Protein AF-A0A9E3T3H2-F1 (afdb_monomer)

Radius of gyration: 12.0 Å; Cα contacts (8 Å, |Δi|>4): 122; chains: 1; bounding box: 24×26×32 Å

Nearest PDB structures (foldseek):
  5v2q-assembly1_A  TM=5.187E-01  e=2.805E+00  Rattus norvegicus
  8e0e-assembly1_A  TM=5.419E-01  e=3.969E+00  Rattus norvegicus

Solvent-accessible surface area (backbone atoms only — not comparable to full-atom values): 4530 Å² total; per-residue (Å²): 90,41,37,33,38,89,67,51,81,38,38,40,38,47,78,45,68,76,85,81,44,52,29,33,29,41,37,36,57,98,55,81,47,78,48,78,49,48,51,66,56,50,72,68,43,58,44,89,83,65,46,56,56,40,73,52,88,82,66,76,91,72,56,70,68,59,49,53,56,49,53,54,64,71,80,103

Foldseek 3Di:
DKKDAPAADWIWDFDDDPVAWKTWGWIQHPHTDTDIDTPVVQQPDADPVRHGIDDDPPDDDDDNVVVVVVSVVVVD

pLDDT: mean 96.89, std 3.51, range [70.94, 98.69]

Mean predicted aligned error: 2.18 Å

Structure (mmCIF, N/CA/C/O backbone):
data_AF-A0A9E3T3H2-F1
#
_entry.id   AF-A0A9E3T3H2-F1
#
loop_
_atom_site.group_PDB
_atom_site.id
_atom_site.type_symbol
_atom_site.label_atom_id
_atom_site.label_alt_id
_atom_site.label_comp_id
_atom_site.label_asym_id
_atom_site.label_entity_id
_atom_site.label_seq_id
_atom_site.pdbx_PDB_ins_code
_atom_site.Cartn_x
_atom_site.Cartn_y
_atom_site.Cartn_z
_atom_site.occupancy
_atom_site.B_iso_or_equiv
_atom_site.auth_seq_id
_atom_site.auth_comp_id
_atom_site.auth_asym_id
_atom_site.auth_atom_id
_atom_site.pdbx_PDB_model_num
ATOM 1 N N . VAL A 1 1 ? 6.209 -1.163 1.956 1.00 96.00 1 VAL A N 1
ATOM 2 C CA . VAL A 1 1 ? 6.190 -0.678 0.544 1.00 96.00 1 VAL A CA 1
ATOM 3 C C . VAL A 1 1 ? 4.795 -0.152 0.250 1.00 96.00 1 VAL A C 1
ATOM 5 O O . VAL A 1 1 ? 3.865 -0.694 0.833 1.00 96.00 1 VAL A O 1
ATOM 8 N N . LYS A 1 2 ? 4.635 0.873 -0.595 1.00 98.44 2 LYS A N 1
ATOM 9 C CA . LYS A 1 2 ? 3.317 1.390 -0.991 1.00 98.44 2 LYS A CA 1
ATOM 10 C C . LYS A 1 2 ? 3.125 1.272 -2.504 1.00 98.44 2 LYS A C 1
ATOM 12 O O . LYS A 1 2 ? 4.019 1.648 -3.263 1.00 98.44 2 LYS A O 1
ATOM 17 N N . TYR A 1 3 ? 1.960 0.783 -2.912 1.00 98.50 3 TYR A N 1
ATOM 18 C CA . TYR A 1 3 ? 1.486 0.770 -4.294 1.00 98.50 3 TYR A CA 1
ATOM 19 C C . TYR A 1 3 ? 0.180 1.551 -4.409 1.00 98.50 3 TYR A C 1
ATOM 21 O O . TYR A 1 3 ? -0.577 1.613 -3.441 1.00 98.50 3 TYR A O 1
ATOM 29 N N . HIS A 1 4 ? -0.101 2.125 -5.573 1.00 98.06 4 HIS A N 1
ATOM 30 C CA . HIS A 1 4 ? -1.348 2.847 -5.824 1.00 98.06 4 HIS A CA 1
ATOM 31 C C . HIS A 1 4 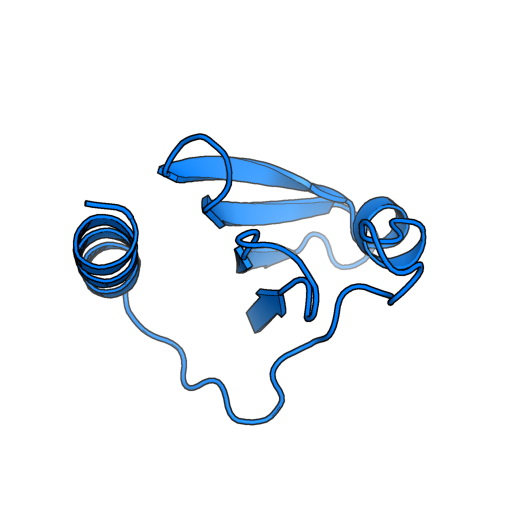? -1.728 2.820 -7.303 1.00 98.06 4 HIS A C 1
ATOM 33 O O . HIS A 1 4 ? -0.870 2.669 -8.172 1.00 98.06 4 HIS A O 1
ATOM 39 N N . THR A 1 5 ? -3.016 2.973 -7.587 1.00 97.75 5 THR A N 1
ATOM 40 C CA . THR A 1 5 ? -3.502 3.256 -8.943 1.00 97.75 5 THR A CA 1
ATOM 41 C C . THR A 1 5 ? -3.432 4.762 -9.214 1.00 97.75 5 THR A C 1
ATOM 43 O O . THR A 1 5 ? -4.005 5.518 -8.430 1.00 97.75 5 THR A O 1
ATOM 46 N N . PRO A 1 6 ? -2.811 5.232 -10.309 1.00 96.94 6 PRO A N 1
ATOM 47 C CA . PRO A 1 6 ? -2.774 6.664 -10.639 1.00 96.94 6 PRO A CA 1
ATOM 48 C C . PRO A 1 6 ? -4.133 7.245 -11.060 1.00 96.94 6 PRO A C 1
ATOM 50 O O . PRO A 1 6 ? -4.346 8.454 -11.015 1.00 96.94 6 PRO A O 1
ATOM 53 N N . ASP A 1 7 ? -5.041 6.386 -11.512 1.00 96.38 7 ASP A N 1
ATOM 54 C CA . ASP A 1 7 ? -6.336 6.715 -12.108 1.00 96.38 7 ASP A CA 1
ATOM 55 C C . ASP A 1 7 ? -7.528 6.159 -11.308 1.00 96.38 7 ASP A C 1
ATOM 57 O O . ASP A 1 7 ? -8.645 6.086 -11.825 1.00 96.38 7 ASP A O 1
ATOM 61 N N . SER A 1 8 ? -7.310 5.755 -10.052 1.00 94.25 8 SER A N 1
ATOM 62 C CA . SER A 1 8 ? -8.372 5.343 -9.127 1.00 94.25 8 SER A CA 1
ATOM 63 C C . SER A 1 8 ? -7.952 5.525 -7.661 1.00 94.25 8 SER A C 1
ATOM 65 O O . SER A 1 8 ? -6.781 5.761 -7.378 1.00 94.25 8 SER A O 1
ATOM 67 N N . ASP A 1 9 ? -8.882 5.371 -6.716 1.00 94.12 9 ASP A N 1
ATOM 68 C CA . ASP A 1 9 ? -8.632 5.589 -5.280 1.00 94.12 9 ASP A CA 1
ATOM 69 C C . ASP A 1 9 ? -8.185 4.320 -4.526 1.00 94.12 9 ASP A C 1
ATOM 71 O O . ASP A 1 9 ? -8.537 4.124 -3.354 1.00 94.12 9 ASP A O 1
ATOM 75 N N . TRP A 1 10 ? -7.447 3.429 -5.195 1.00 97.62 10 TRP A N 1
ATOM 76 C CA . TRP A 1 10 ? -6.912 2.207 -4.596 1.00 97.62 10 TRP A CA 1
ATOM 77 C C . TRP A 1 10 ? -5.451 2.366 -4.186 1.00 97.62 10 TRP A C 1
ATOM 79 O O . TRP A 1 10 ? -4.613 2.857 -4.946 1.00 97.62 10 TRP A O 1
ATOM 89 N N . THR A 1 11 ? -5.130 1.927 -2.970 1.00 98.25 11 THR A N 1
ATOM 90 C CA . THR A 1 11 ? -3.771 1.946 -2.417 1.00 98.25 11 THR A CA 1
ATOM 91 C C . THR A 1 11 ? -3.508 0.691 -1.588 1.00 98.25 11 THR A C 1
ATOM 93 O O . THR A 1 11 ? -4.354 0.259 -0.808 1.00 98.25 11 THR A O 1
ATOM 96 N N . TRP A 1 12 ? -2.306 0.131 -1.714 1.00 98.62 12 TRP A N 1
ATOM 97 C CA . TRP A 1 12 ? -1.839 -1.032 -0.960 1.00 98.62 12 TRP A CA 1
ATOM 98 C C . TRP A 1 12 ? -0.585 -0.672 -0.171 1.00 98.62 12 TRP A C 1
ATOM 100 O O . TRP A 1 12 ? 0.357 -0.087 -0.709 1.00 98.62 12 TRP A O 1
ATOM 110 N N . TYR A 1 13 ? -0.543 -1.073 1.094 1.00 98.56 13 TYR A N 1
ATOM 111 C CA . TYR A 1 13 ? 0.591 -0.895 1.9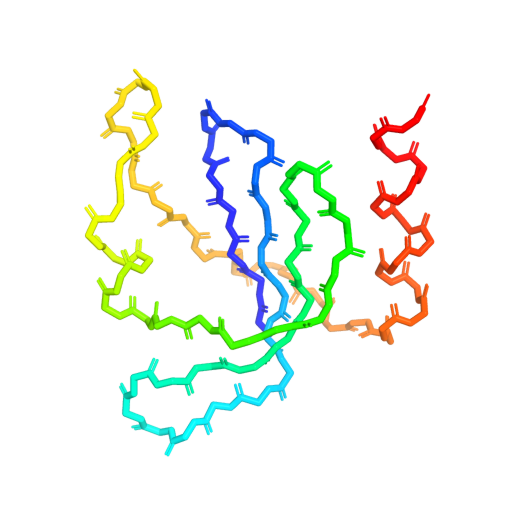94 1.00 98.56 13 TYR A CA 1
ATOM 112 C C . TYR A 1 13 ? 1.082 -2.259 2.465 1.00 98.56 13 TYR A C 1
ATOM 114 O O . TYR A 1 13 ? 0.473 -2.881 3.330 1.00 98.56 13 TYR A O 1
ATOM 122 N N . VAL A 1 14 ? 2.199 -2.716 1.907 1.00 98.38 14 VAL A N 1
ATOM 123 C CA . VAL A 1 14 ? 2.790 -4.028 2.200 1.00 98.38 14 VAL A CA 1
ATOM 124 C C . VAL A 1 14 ? 3.514 -4.013 3.541 1.00 98.38 14 VAL A C 1
ATOM 126 O O . VAL A 1 14 ? 4.419 -3.185 3.731 1.00 98.38 14 VAL A O 1
ATOM 129 N N . THR A 1 15 ? 3.175 -4.969 4.408 1.00 97.88 15 THR A N 1
ATOM 130 C CA . THR A 1 15 ? 3.878 -5.262 5.668 1.00 97.88 15 THR A CA 1
ATOM 131 C C . THR A 1 15 ? 4.703 -6.543 5.597 1.00 97.88 15 THR A C 1
ATOM 133 O O . THR A 1 15 ? 5.770 -6.594 6.202 1.00 97.88 15 THR A O 1
ATOM 136 N N . GLU A 1 16 ? 4.254 -7.548 4.841 1.00 98.25 16 GLU A N 1
ATOM 137 C CA . GLU A 1 16 ? 4.947 -8.833 4.674 1.00 98.25 16 GLU A CA 1
ATOM 138 C C . GLU A 1 16 ? 4.957 -9.256 3.202 1.00 98.25 16 GLU A C 1
ATOM 140 O O . GLU A 1 16 ? 4.035 -8.943 2.447 1.00 98.25 16 GLU A O 1
ATOM 145 N N . PHE A 1 17 ? 6.002 -9.978 2.802 1.00 98.19 17 PHE A N 1
ATOM 146 C CA . PHE A 1 17 ? 6.143 -10.568 1.474 1.00 98.19 17 PHE A CA 1
ATOM 147 C C . PHE A 1 17 ? 6.783 -11.948 1.613 1.00 98.19 17 PHE A C 1
ATOM 149 O O . PHE A 1 17 ? 7.781 -12.093 2.321 1.00 98.19 17 PHE A O 1
ATOM 156 N N . ASP A 1 18 ? 6.223 -12.946 0.934 1.00 98.00 18 ASP A N 1
ATOM 157 C CA . ASP A 1 18 ? 6.734 -14.322 0.939 1.00 98.00 18 ASP A CA 1
ATOM 158 C C . ASP A 1 18 ? 8.050 -14.492 0.152 1.00 98.00 18 ASP A C 1
ATOM 160 O O . ASP A 1 18 ? 8.697 -15.536 0.243 1.00 98.00 18 ASP A O 1
ATOM 164 N N . GLY A 1 19 ? 8.466 -13.467 -0.599 1.00 97.69 19 GLY A N 1
ATOM 165 C CA . GLY A 1 19 ? 9.648 -13.501 -1.460 1.00 97.69 19 GLY A CA 1
ATOM 166 C C . GLY A 1 19 ? 9.367 -13.979 -2.886 1.00 97.69 19 GLY A C 1
ATOM 167 O O . GLY A 1 19 ? 10.310 -14.086 -3.669 1.00 97.69 19 GLY A O 1
ATOM 168 N N . ASN A 1 20 ? 8.109 -14.263 -3.225 1.00 98.00 20 ASN A N 1
ATOM 169 C CA . ASN A 1 20 ? 7.688 -14.776 -4.520 1.00 98.00 20 ASN A CA 1
ATOM 170 C C . ASN A 1 20 ? 6.495 -14.001 -5.098 1.00 98.00 20 AS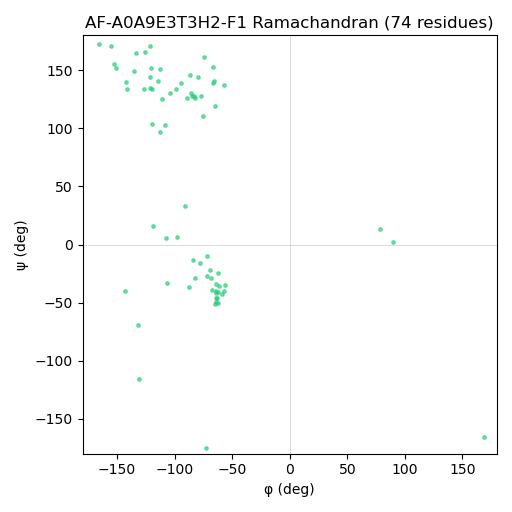N A C 1
ATOM 172 O O . ASN A 1 20 ? 6.674 -13.280 -6.075 1.00 98.00 20 ASN A O 1
ATOM 176 N N . ASP A 1 21 ? 5.304 -14.123 -4.509 1.00 98.12 21 ASP A N 1
ATOM 177 C CA . ASP A 1 21 ? 4.081 -13.539 -5.078 1.00 98.12 21 ASP A CA 1
ATOM 178 C C . ASP A 1 21 ? 3.118 -12.990 -4.023 1.00 98.12 21 ASP A C 1
ATOM 180 O O . ASP A 1 21 ? 2.564 -11.907 -4.208 1.00 98.12 21 ASP A O 1
ATOM 184 N N . TYR A 1 22 ? 2.933 -13.676 -2.894 1.00 98.50 22 TYR A N 1
ATOM 185 C CA . TYR A 1 22 ? 1.954 -13.246 -1.900 1.00 98.50 22 TYR A CA 1
ATOM 186 C C . TYR A 1 22 ? 2.512 -12.176 -0.966 1.00 98.50 22 TYR A C 1
ATOM 188 O O . TYR A 1 22 ? 3.535 -12.342 -0.297 1.00 98.50 22 TYR A O 1
ATOM 196 N N . MET A 1 23 ? 1.765 -11.084 -0.867 1.00 98.69 23 MET A N 1
ATOM 197 C CA . MET A 1 23 ? 1.974 -10.004 0.083 1.00 98.69 23 MET A CA 1
ATOM 198 C C . MET A 1 23 ? 0.831 -9.966 1.092 1.00 98.69 23 MET A C 1
ATOM 200 O O . MET A 1 23 ? -0.304 -10.325 0.782 1.00 98.69 23 MET A O 1
ATOM 204 N N . PHE A 1 24 ? 1.132 -9.497 2.298 1.00 98.62 24 PHE A N 1
ATOM 205 C CA . PHE A 1 24 ? 0.133 -9.142 3.301 1.00 98.62 24 PHE A CA 1
ATOM 206 C C . PHE A 1 24 ? 0.301 -7.678 3.684 1.00 98.62 24 PHE A C 1
ATOM 208 O O . PHE A 1 24 ? 1.422 -7.153 3.743 1.00 98.62 24 PHE A O 1
ATOM 215 N N . GLY A 1 25 ? -0.814 -7.009 3.948 1.00 98.56 25 GLY A N 1
ATOM 216 C CA . GLY A 1 25 ? -0.783 -5.625 4.377 1.00 98.56 25 GLY A CA 1
ATOM 217 C C . GLY A 1 25 ? -2.145 -4.959 4.372 1.00 98.56 25 GLY A C 1
ATOM 218 O O . GLY A 1 25 ? -3.182 -5.616 4.301 1.00 98.56 25 GLY A O 1
ATOM 219 N N . LEU A 1 26 ? -2.127 -3.631 4.465 1.00 98.69 26 LEU A N 1
ATOM 220 C CA . LEU A 1 26 ? -3.338 -2.822 4.436 1.00 98.69 26 LEU A CA 1
ATOM 221 C C . LEU A 1 26 ? -3.742 -2.519 2.998 1.00 98.69 26 LEU A C 1
ATOM 223 O O . LEU A 1 26 ? -2.933 -2.015 2.218 1.00 98.69 26 LEU A O 1
ATOM 227 N N . VAL A 1 27 ? -5.009 -2.762 2.683 1.00 98.31 27 VAL A N 1
ATOM 228 C CA . VAL A 1 27 ? -5.641 -2.408 1.414 1.00 98.31 27 VAL A CA 1
ATOM 229 C C . VAL A 1 27 ? -6.650 -1.299 1.679 1.00 98.31 27 VAL A C 1
ATOM 231 O O . VAL A 1 27 ? -7.515 -1.422 2.543 1.00 98.31 27 VAL A O 1
ATOM 234 N N . SER A 1 28 ? -6.504 -0.195 0.955 1.00 97.94 28 SER A N 1
ATOM 235 C CA . SER A 1 28 ? -7.418 0.940 0.973 1.00 97.94 28 SER A CA 1
ATOM 236 C C . SER A 1 28 ? -8.097 1.021 -0.389 1.00 97.94 28 SER A C 1
ATOM 238 O O . SER A 1 28 ? -7.524 1.534 -1.348 1.00 97.94 28 SER A O 1
ATOM 240 N N . GLY A 1 29 ? -9.299 0.459 -0.484 1.00 95.19 29 GLY A N 1
ATOM 241 C CA . GLY A 1 29 ? -10.103 0.384 -1.705 1.00 95.19 29 GLY A CA 1
ATOM 242 C C . GLY A 1 29 ? -11.526 0.849 -1.423 1.00 95.19 29 GLY A C 1
ATOM 243 O O . GLY A 1 29 ? -11.740 2.010 -1.066 1.00 95.19 29 GLY A O 1
ATOM 244 N N . TYR A 1 30 ? -12.498 -0.056 -1.551 1.00 93.75 30 TYR A N 1
ATOM 245 C CA . TYR A 1 30 ? -13.867 0.188 -1.075 1.00 93.75 30 TYR A CA 1
ATOM 246 C C . TYR A 1 30 ? -13.942 0.281 0.451 1.00 93.75 30 TYR A C 1
ATOM 248 O O . TYR A 1 30 ? -14.639 1.136 0.990 1.00 93.75 30 TYR A O 1
ATOM 256 N N . GLU A 1 31 ? -13.179 -0.568 1.132 1.00 95.81 31 GLU A N 1
ATOM 257 C CA . GLU A 1 31 ? -12.982 -0.539 2.576 1.00 95.81 31 GLU A CA 1
ATOM 258 C C . GLU A 1 31 ? -11.489 -0.383 2.893 1.00 95.81 31 GLU A C 1
ATOM 260 O O . GLU A 1 31 ? -10.633 -0.428 2.004 1.00 95.81 31 GLU A O 1
ATOM 265 N N . ILE A 1 32 ? -11.187 -0.149 4.171 1.00 97.62 32 ILE A N 1
ATOM 266 C CA . ILE A 1 32 ? -9.820 -0.115 4.694 1.00 97.62 32 ILE A CA 1
ATOM 267 C C . ILE A 1 32 ? -9.636 -1.378 5.529 1.00 97.62 32 ILE A C 1
ATOM 269 O O . ILE A 1 32 ? -10.111 -1.443 6.667 1.00 97.62 32 ILE A O 1
ATOM 273 N N . GLU A 1 33 ? -8.940 -2.364 4.978 1.00 97.81 33 GLU A N 1
ATOM 274 C CA . GLU A 1 33 ? -8.819 -3.702 5.561 1.00 97.81 33 GLU A CA 1
ATOM 275 C C . GLU A 1 33 ? -7.377 -4.217 5.557 1.00 97.81 33 GLU A C 1
ATOM 277 O O . GLU A 1 33 ? -6.498 -3.659 4.904 1.00 97.81 33 GLU A O 1
ATOM 282 N N . LEU A 1 34 ? -7.122 -5.272 6.333 1.00 98.44 34 LEU A N 1
ATOM 283 C CA . LEU A 1 34 ? -5.872 -6.028 6.285 1.00 98.44 34 LEU A CA 1
ATOM 284 C C . LEU A 1 34 ? -6.133 -7.341 5.557 1.00 98.44 34 LEU A C 1
ATOM 286 O O . LEU A 1 34 ? -7.063 -8.063 5.917 1.00 98.44 34 LEU A O 1
ATOM 290 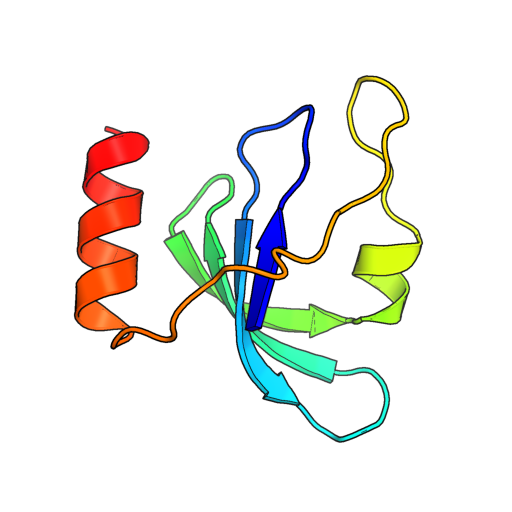N N . GLY A 1 35 ? -5.301 -7.670 4.577 1.00 98.12 35 GLY A N 1
ATOM 291 C CA . GLY A 1 35 ? -5.515 -8.852 3.758 1.00 98.12 35 GLY A CA 1
ATOM 292 C C . GLY A 1 35 ? -4.301 -9.251 2.938 1.00 98.12 35 GLY A C 1
ATOM 293 O O . GLY A 1 35 ? -3.287 -8.549 2.890 1.00 98.12 35 GLY A O 1
ATOM 294 N N . TYR A 1 36 ? -4.431 -10.411 2.303 1.00 98.38 36 TYR A N 1
ATOM 295 C CA . TYR A 1 36 ? -3.465 -10.909 1.336 1.00 98.38 36 TYR A CA 1
ATOM 296 C C . TYR A 1 36 ? -3.778 -10.379 -0.062 1.00 98.38 36 TYR A C 1
ATOM 298 O O . TYR A 1 36 ? -4.943 -10.235 -0.428 1.00 98.38 36 TYR A O 1
ATOM 306 N N . PHE A 1 37 ? -2.736 -10.127 -0.845 1.00 98.12 37 PHE A N 1
ATOM 307 C CA . PHE A 1 37 ? -2.829 -9.753 -2.255 1.00 98.12 37 PHE A CA 1
ATOM 308 C C . PHE A 1 37 ? -1.578 -10.227 -3.007 1.00 98.12 37 PHE A C 1
ATOM 310 O O . PHE A 1 37 ? -0.509 -10.367 -2.410 1.00 98.12 37 PHE A O 1
ATOM 317 N N . SER A 1 38 ? -1.712 -10.508 -4.304 1.00 98.12 38 SER A N 1
ATOM 318 C CA . SER A 1 38 ? -0.629 -11.036 -5.144 1.00 98.12 38 SER A CA 1
ATOM 319 C C . SER A 1 38 ? 0.115 -9.920 -5.885 1.00 98.12 38 SER A C 1
ATOM 321 O O . SER A 1 38 ? -0.497 -8.985 -6.402 1.00 98.12 38 SER A O 1
ATOM 323 N N . LEU A 1 39 ? 1.445 -10.014 -5.958 1.00 98.25 39 LEU A N 1
ATOM 324 C CA . LEU A 1 39 ? 2.279 -9.098 -6.735 1.00 98.25 39 LEU A CA 1
ATOM 325 C C . LEU A 1 39 ? 1.969 -9.211 -8.227 1.00 98.25 39 LEU A C 1
ATOM 327 O O . LEU A 1 39 ? 1.772 -8.189 -8.882 1.00 98.25 39 LEU A O 1
ATOM 331 N N . SER A 1 40 ? 1.877 -10.434 -8.749 1.00 98.25 40 SER A N 1
ATOM 332 C CA . SER A 1 40 ? 1.559 -10.668 -10.158 1.00 98.25 40 SER A CA 1
ATOM 333 C C . SER A 1 40 ? 0.156 -10.177 -10.528 1.00 98.25 40 SER A C 1
ATOM 335 O O . SER A 1 40 ? -0.033 -9.628 -11.618 1.00 98.25 40 SER A O 1
ATOM 337 N N . GLU A 1 41 ? -0.817 -10.268 -9.614 1.00 97.88 41 GLU A N 1
ATOM 338 C CA . GLU A 1 41 ? -2.122 -9.626 -9.803 1.00 97.88 41 GLU A CA 1
ATOM 339 C C . GLU A 1 41 ? -1.980 -8.104 -9.903 1.00 97.88 41 GLU A C 1
ATOM 341 O O . GLU A 1 41 ? -2.457 -7.530 -10.887 1.00 97.88 41 GLU A O 1
ATOM 346 N N . LEU A 1 42 ? -1.275 -7.451 -8.965 1.00 97.81 42 LEU A N 1
ATOM 347 C CA . LEU A 1 42 ? -1.056 -5.997 -9.015 1.00 97.81 42 LEU A CA 1
ATOM 348 C C . LEU A 1 42 ? -0.374 -5.555 -10.324 1.00 97.81 42 LEU A C 1
ATOM 350 O O . LEU A 1 42 ? -0.758 -4.541 -10.904 1.00 97.81 42 LEU A O 1
ATOM 354 N N . GLU A 1 43 ? 0.597 -6.320 -10.829 1.00 97.75 43 GLU A N 1
ATOM 355 C CA . GLU A 1 43 ? 1.288 -6.032 -12.097 1.00 97.75 43 GLU A CA 1
ATOM 356 C C . GLU A 1 43 ? 0.380 -6.189 -13.332 1.00 97.75 43 GLU A C 1
ATOM 358 O O . GLU A 1 43 ? 0.565 -5.504 -14.350 1.00 97.75 43 GLU A O 1
ATOM 363 N N . SER A 1 44 ? -0.620 -7.070 -13.257 1.00 98.12 44 SER A N 1
ATOM 364 C CA . SER A 1 44 ? -1.572 -7.331 -14.345 1.00 98.12 44 SER A CA 1
ATOM 365 C C . SER A 1 44 ? -2.721 -6.319 -14.410 1.00 98.12 44 SER A C 1
ATOM 367 O O . SER A 1 44 ? -3.234 -6.040 -15.497 1.00 98.12 44 SER A O 1
ATOM 369 N N . VAL A 1 45 ? -3.105 -5.738 -13.269 1.00 97.00 45 VAL A N 1
ATOM 370 C CA . VAL A 1 45 ? -4.251 -4.827 -13.161 1.00 97.00 45 VAL A CA 1
ATOM 371 C C . VAL A 1 45 ? -4.006 -3.540 -13.948 1.00 97.00 45 VAL A C 1
ATOM 373 O O . VAL A 1 45 ? -2.904 -2.984 -13.986 1.00 97.00 45 VAL A O 1
ATOM 376 N N . ARG A 1 46 ? -5.066 -3.058 -14.596 1.00 97.25 46 ARG A N 1
ATOM 377 C CA . ARG A 1 46 ? -5.119 -1.750 -15.248 1.00 97.25 46 ARG A CA 1
ATOM 378 C C . ARG A 1 46 ? -6.327 -0.988 -14.727 1.00 97.25 46 ARG A C 1
ATOM 380 O O . ARG A 1 46 ? -7.410 -1.563 -14.627 1.00 97.25 46 ARG A O 1
ATOM 387 N N . GLY A 1 47 ? -6.122 0.279 -14.383 1.00 93.94 47 GLY A N 1
ATOM 388 C CA . GLY A 1 47 ? -7.188 1.161 -13.923 1.00 93.94 47 GLY A CA 1
ATOM 389 C C . GLY A 1 47 ? -8.133 1.591 -15.046 1.00 93.94 47 GLY A C 1
ATOM 390 O O . GLY A 1 47 ? -8.033 1.136 -16.190 1.00 93.94 47 GLY A O 1
ATOM 391 N N . GLY A 1 48 ? -9.077 2.477 -14.721 1.00 94.94 48 GLY A N 1
ATOM 392 C CA . GLY A 1 48 ? -10.133 2.903 -15.646 1.00 94.94 48 GLY A CA 1
ATOM 393 C C . GLY A 1 48 ? -9.624 3.606 -16.910 1.00 94.94 48 GLY A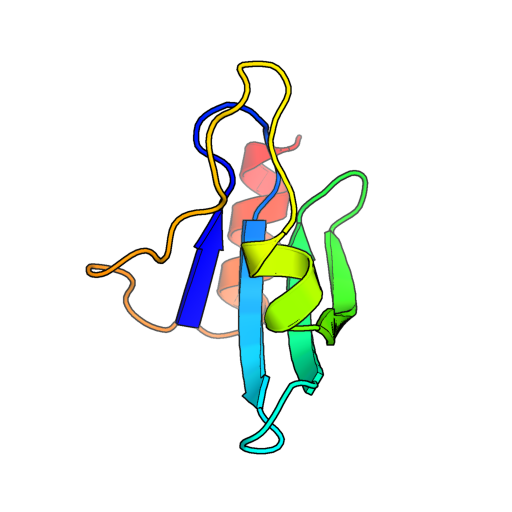 C 1
ATOM 394 O O . GLY A 1 48 ? -10.295 3.566 -17.941 1.00 94.94 48 GLY A O 1
ATOM 395 N N . LEU A 1 49 ? -8.435 4.212 -16.856 1.00 97.31 49 LEU A N 1
ATOM 396 C CA . LEU A 1 49 ? -7.760 4.844 -17.994 1.00 97.31 49 LEU A CA 1
ATOM 397 C C . LEU A 1 49 ? -6.707 3.931 -18.640 1.00 97.31 49 LEU A C 1
ATOM 399 O O . LEU A 1 49 ? -5.983 4.360 -19.537 1.00 97.31 49 LEU A O 1
ATOM 403 N N . GLY A 1 50 ? -6.610 2.673 -18.205 1.00 97.44 50 GLY A N 1
ATOM 404 C CA . GLY A 1 50 ? -5.624 1.718 -18.698 1.00 97.44 50 GLY A CA 1
ATOM 405 C C . GLY A 1 50 ? -4.224 1.905 -18.107 1.00 97.44 50 GLY A C 1
ATOM 406 O O . GLY A 1 50 ? -3.274 1.331 -18.643 1.00 97.44 50 GLY A O 1
ATOM 407 N N . LEU A 1 51 ? -4.069 2.691 -17.034 1.00 98.06 51 LEU A N 1
ATOM 408 C CA . LEU A 1 51 ? -2.777 2.887 -16.371 1.00 98.06 51 LEU A CA 1
ATOM 409 C C . LEU A 1 51 ? -2.445 1.703 -15.443 1.00 98.06 51 LEU A C 1
ATOM 411 O O . LEU A 1 51 ? -3.357 1.110 -14.857 1.00 98.06 51 LEU A O 1
ATOM 415 N N . PRO A 1 52 ? -1.164 1.303 -15.330 1.00 98.31 52 PRO A N 1
ATOM 416 C CA . PRO A 1 52 ? -0.746 0.268 -14.392 1.00 98.31 52 PRO A CA 1
ATOM 417 C C . PRO A 1 52 ? -0.729 0.791 -12.951 1.00 98.31 52 PRO A C 1
ATOM 419 O O . PRO A 1 52 ? -0.657 1.994 -12.709 1.00 98.31 52 PRO A O 1
ATOM 422 N N . ILE A 1 53 ? -0.737 -0.132 -11.991 1.00 98.56 53 ILE A N 1
ATOM 423 C CA . ILE A 1 53 ? -0.433 0.179 -10.591 1.00 98.56 53 ILE A CA 1
ATOM 424 C C . ILE A 1 53 ? 1.041 0.586 -10.468 1.00 98.56 53 ILE A C 1
ATOM 426 O O . ILE A 1 53 ? 1.925 -0.036 -11.060 1.00 98.56 53 ILE A O 1
ATOM 430 N N . GLU A 1 54 ? 1.314 1.613 -9.666 1.00 98.12 54 GLU A N 1
ATOM 431 C CA . GLU A 1 54 ? 2.649 2.174 -9.475 1.00 98.12 54 GLU A CA 1
ATOM 432 C C . GLU A 1 54 ? 3.161 1.981 -8.047 1.00 98.12 54 GLU A C 1
ATOM 434 O O . GLU A 1 54 ? 2.435 2.161 -7.063 1.00 98.12 54 GLU A O 1
ATOM 439 N N . ARG A 1 55 ? 4.459 1.672 -7.928 1.00 97.94 55 ARG A N 1
ATOM 440 C CA . ARG A 1 55 ? 5.177 1.679 -6.649 1.00 97.94 55 ARG A CA 1
ATOM 441 C C . ARG A 1 55 ? 5.621 3.094 -6.306 1.00 97.94 55 ARG A C 1
ATOM 443 O O . ARG A 1 55 ? 6.368 3.709 -7.062 1.00 97.94 55 ARG A O 1
ATOM 450 N N . ASP A 1 56 ? 5.261 3.557 -5.118 1.00 98.06 56 ASP A N 1
ATOM 451 C CA . ASP A 1 56 ? 5.723 4.842 -4.599 1.00 98.06 56 ASP A CA 1
ATOM 452 C C . ASP A 1 56 ? 7.188 4.724 -4.133 1.00 98.06 56 ASP A C 1
ATOM 454 O O . ASP A 1 56 ? 7.496 4.032 -3.158 1.00 98.06 56 ASP A O 1
ATOM 458 N N . LEU A 1 57 ? 8.106 5.366 -4.865 1.00 97.00 57 LEU A N 1
ATOM 459 C CA . LEU A 1 57 ? 9.54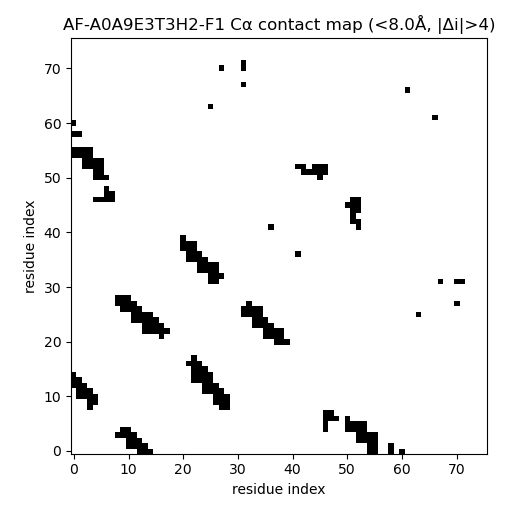9 5.335 -4.588 1.00 97.00 57 LEU A CA 1
ATOM 460 C C . LEU A 1 57 ? 9.973 6.257 -3.438 1.00 97.00 57 LEU A C 1
ATOM 462 O O . LEU A 1 57 ? 11.080 6.101 -2.926 1.00 97.00 57 LEU A O 1
ATOM 466 N N . TYR A 1 58 ? 9.118 7.199 -3.044 1.00 96.75 58 TYR A N 1
ATOM 467 C CA . TYR A 1 58 ? 9.397 8.183 -1.994 1.00 96.75 58 TYR A CA 1
ATOM 468 C C . TYR A 1 58 ? 8.613 7.896 -0.712 1.00 96.75 58 TYR A C 1
ATOM 470 O O . TYR A 1 58 ? 8.658 8.676 0.238 1.00 96.75 58 TYR A O 1
ATOM 478 N N . TYR A 1 59 ? 7.898 6.772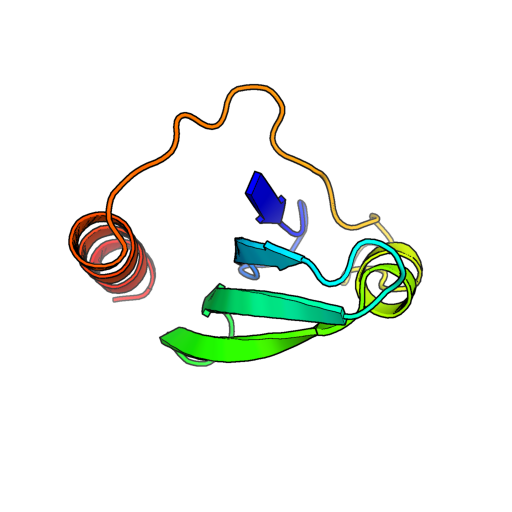 -0.673 1.00 96.94 59 TYR A N 1
ATOM 479 C CA . TYR A 1 59 ? 7.148 6.357 0.495 1.00 96.94 59 TYR A CA 1
ATOM 480 C C . TYR A 1 59 ? 8.071 6.043 1.678 1.00 96.94 59 TYR A C 1
ATOM 482 O O . TYR A 1 59 ? 8.865 5.100 1.643 1.00 96.94 59 TYR A O 1
ATOM 490 N N . GLU A 1 60 ? 7.885 6.786 2.765 1.00 97.31 60 GLU A N 1
ATOM 491 C CA . GLU A 1 60 ? 8.476 6.482 4.063 1.00 97.31 60 GLU A CA 1
ATOM 492 C C . GLU A 1 60 ? 7.538 5.571 4.874 1.00 97.31 60 GLU A C 1
ATOM 494 O O . GLU A 1 60 ? 6.365 5.917 5.069 1.00 97.31 60 GLU A O 1
ATOM 499 N N . PRO A 1 61 ? 8.022 4.413 5.366 1.00 95.75 61 PRO A N 1
ATOM 500 C CA . PRO A 1 61 ? 7.216 3.516 6.183 1.00 95.75 61 PRO A CA 1
ATOM 501 C C . PRO A 1 61 ? 6.651 4.192 7.436 1.00 95.75 61 PRO A C 1
ATOM 503 O O . PRO A 1 61 ? 7.348 4.910 8.149 1.00 95.75 61 PRO A O 1
ATOM 506 N N . LYS A 1 62 ? 5.382 3.900 7.723 1.00 96.69 62 LYS A N 1
ATOM 507 C CA . LYS A 1 62 ? 4.647 4.350 8.912 1.00 96.69 62 LYS A CA 1
ATOM 508 C C . LYS A 1 62 ? 4.053 3.152 9.641 1.00 96.69 62 LYS A C 1
ATOM 510 O O . LYS A 1 62 ? 3.967 2.056 9.085 1.00 96.69 62 LYS A O 1
ATOM 515 N N . THR A 1 63 ? 3.607 3.357 10.875 1.00 98.00 63 THR A N 1
ATOM 516 C CA . THR A 1 63 ? 2.853 2.324 11.593 1.00 98.00 63 THR A CA 1
ATOM 517 C C . THR A 1 63 ? 1.501 2.074 10.920 1.00 98.00 63 THR A C 1
ATOM 519 O O . THR A 1 63 ? 0.905 2.975 10.325 1.00 98.00 63 THR A O 1
ATOM 522 N N . LEU A 1 64 ? 0.964 0.857 11.062 1.00 97.31 64 LEU A N 1
ATOM 523 C CA . LEU A 1 64 ? -0.379 0.535 10.563 1.00 97.31 64 LEU A CA 1
ATOM 524 C C . LEU A 1 64 ? -1.453 1.468 11.139 1.00 97.31 64 LEU A C 1
ATOM 526 O O . LEU A 1 64 ? -2.385 1.831 10.430 1.00 97.31 64 LEU A O 1
ATOM 530 N N . GLN A 1 65 ? -1.302 1.898 12.396 1.00 97.75 65 GLN A N 1
ATOM 531 C CA . GLN A 1 65 ? -2.226 2.839 13.029 1.00 97.75 65 GLN A CA 1
ATOM 532 C C . GLN A 1 65 ? -2.231 4.199 12.318 1.00 97.75 65 GLN A C 1
ATOM 534 O O . GLN A 1 65 ? -3.301 4.737 12.036 1.00 97.75 65 GLN A O 1
ATOM 539 N N . GLU A 1 66 ? -1.053 4.749 12.010 1.00 98.31 66 GLU A N 1
ATOM 540 C CA . GLU A 1 66 ? -0.930 6.022 11.292 1.00 98.31 66 GLU A CA 1
ATOM 541 C C . GLU A 1 66 ? -1.503 5.929 9.876 1.00 98.31 66 GLU A C 1
ATOM 543 O O . GLU A 1 66 ? -2.216 6.834 9.447 1.00 98.31 66 GLU A O 1
ATOM 548 N N . ILE A 1 67 ? -1.234 4.825 9.171 1.00 98.12 67 ILE A N 1
ATOM 549 C CA . ILE A 1 67 ? -1.760 4.583 7.821 1.00 98.12 67 ILE A CA 1
ATOM 550 C C . ILE A 1 67 ? -3.289 4.476 7.858 1.00 98.12 67 ILE A C 1
ATOM 552 O O . ILE A 1 67 ? -3.964 5.175 7.110 1.00 98.12 67 ILE A O 1
ATOM 556 N N . GLN A 1 68 ? -3.857 3.672 8.764 1.00 97.19 68 GLN A N 1
ATOM 557 C CA . GLN A 1 68 ? -5.312 3.547 8.914 1.00 97.19 68 GLN A CA 1
ATOM 558 C C . GLN A 1 68 ? -5.981 4.885 9.237 1.00 97.19 68 GLN A C 1
ATOM 560 O O . GLN A 1 68 ? -7.040 5.192 8.693 1.00 97.19 68 GLN A O 1
ATOM 565 N N . ALA A 1 69 ? -5.389 5.682 10.131 1.00 97.81 69 ALA A N 1
ATOM 566 C CA . ALA A 1 69 ? -5.911 7.003 10.469 1.00 97.81 69 ALA A CA 1
ATOM 567 C C . ALA A 1 69 ? -5.869 7.959 9.267 1.00 97.81 69 ALA A C 1
ATOM 569 O O . ALA A 1 69 ? -6.820 8.709 9.047 1.00 97.81 69 ALA A O 1
ATOM 570 N N . TYR A 1 70 ? -4.791 7.912 8.482 1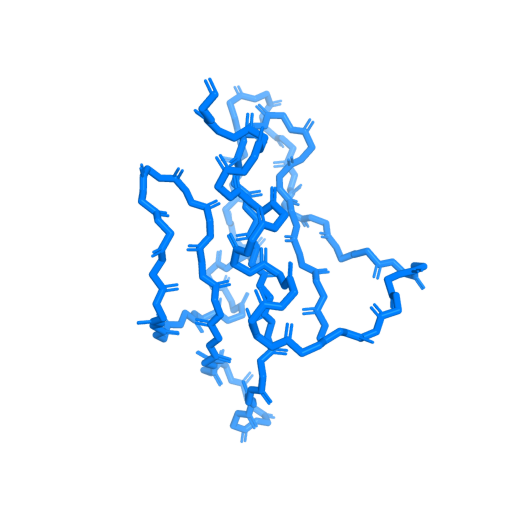.00 97.12 70 TYR A N 1
ATOM 571 C CA . TYR A 1 70 ? -4.629 8.704 7.266 1.00 97.12 70 TYR A CA 1
ATOM 572 C C . TYR A 1 70 ? -5.654 8.328 6.187 1.00 97.12 70 TYR A C 1
ATOM 574 O O . TYR A 1 70 ? -6.377 9.202 5.715 1.00 97.12 70 TYR A O 1
ATOM 582 N N . GLU A 1 71 ? -5.786 7.043 5.858 1.00 97.31 71 GLU A N 1
ATOM 583 C CA . GLU A 1 71 ? -6.723 6.559 4.833 1.00 97.31 71 GLU A CA 1
ATOM 584 C C . GLU A 1 71 ? -8.183 6.861 5.202 1.00 97.31 71 GLU A C 1
ATOM 586 O O . GLU A 1 71 ? -8.952 7.342 4.369 1.00 97.31 71 GLU A O 1
ATOM 591 N N . ARG A 1 72 ? -8.561 6.685 6.479 1.00 96.12 72 ARG A N 1
ATOM 592 C CA . ARG A 1 72 ? -9.907 7.040 6.970 1.00 96.12 72 ARG A CA 1
ATOM 593 C C . ARG A 1 72 ? -10.211 8.526 6.818 1.00 96.12 72 ARG A C 1
ATOM 595 O O . ARG A 1 72 ? -11.353 8.879 6.559 1.00 96.12 72 ARG A O 1
ATOM 602 N N . LYS A 1 73 ? -9.206 9.385 7.001 1.00 95.88 73 LYS A N 1
ATOM 603 C CA . LYS A 1 73 ? -9.350 10.838 6.856 1.00 95.88 73 LYS A CA 1
ATOM 604 C C . LYS A 1 73 ? -9.505 11.269 5.394 1.00 95.88 73 LYS A C 1
ATOM 606 O O . LYS A 1 73 ? -10.049 12.335 5.155 1.00 95.88 73 LYS A O 1
ATOM 611 N N . ILE A 1 74 ? -8.972 10.504 4.443 1.00 91.44 74 ILE A N 1
ATOM 612 C CA . ILE A 1 74 ? -9.039 10.845 3.013 1.00 91.44 74 ILE A CA 1
ATOM 613 C C . ILE A 1 74 ? -10.321 10.324 2.371 1.00 91.44 74 ILE A C 1
ATOM 615 O O . ILE A 1 74 ? -10.872 10.990 1.501 1.00 91.44 74 ILE A O 1
ATOM 619 N N . LYS A 1 75 ? -10.787 9.140 2.782 1.00 86.44 75 LYS A N 1
ATOM 620 C CA . LYS A 1 75 ? -11.996 8.516 2.224 1.00 86.44 75 LYS A CA 1
ATOM 621 C C . LYS A 1 75 ? -13.310 9.005 2.851 1.00 86.44 75 LYS A C 1
ATOM 623 O O . LYS A 1 75 ? -14.366 8.701 2.300 1.00 86.44 75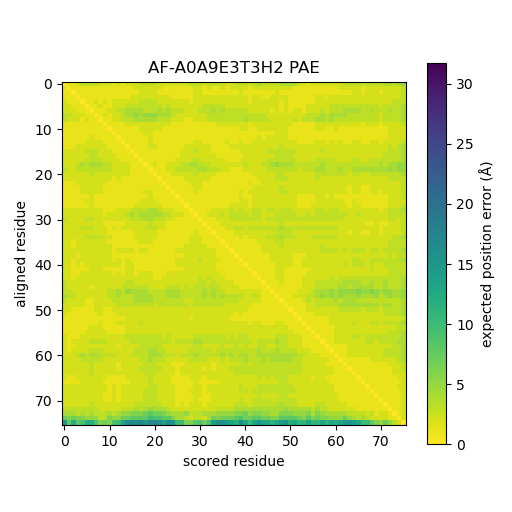 LYS A O 1
ATOM 628 N N . GLY A 1 76 ? -13.260 9.706 3.987 1.00 70.94 76 GLY A N 1
ATOM 629 C CA . GLY A 1 76 ? -14.416 10.327 4.654 1.00 70.94 76 GLY A CA 1
ATOM 630 C C . GLY A 1 76 ? -14.403 11.840 4.526 1.00 70.94 76 GLY A C 1
ATOM 631 O O . GLY A 1 76 ? -15.511 12.418 4.480 1.00 70.94 76 GLY A O 1
#

Sequence (76 aa):
VKYHTPDSDWTWYVTEFDGNDYMFGLVSGYEIELGYFSLSELESVRGGLGLPIERDLYYEPKTLQEIQAYERKIKG

Secondary structure (DSSP, 8-state):
-EEE-TTSS-EEEEEEE-SSSEEEEEEESSSEEEEEEEHHHHHH-B-TTSPBPEE-TTPPP--HHHHHHHHHHHH-